Protein AF-A0A1W1WPB6-F1 (afdb_monomer_lite)

Radius of gyration: 17.41 Å; chains: 1; bounding box: 41×25×48 Å

Structure (mmCIF, N/CA/C/O backbone):
data_AF-A0A1W1WPB6-F1
#
_entry.id   AF-A0A1W1WPB6-F1
#
loop_
_atom_site.group_PDB
_atom_site.id
_atom_site.type_symbol
_atom_site.label_atom_id
_atom_site.label_alt_id
_atom_site.label_comp_id
_atom_site.label_asym_id
_atom_site.label_entity_id
_atom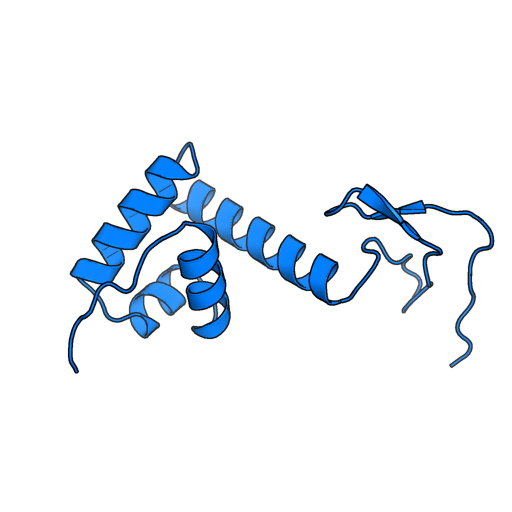_site.label_seq_id
_atom_site.pdbx_PDB_ins_code
_atom_site.Cartn_x
_atom_site.Cartn_y
_atom_site.Cartn_z
_atom_site.occupancy
_atom_site.B_iso_or_equiv
_atom_site.auth_seq_id
_atom_site.auth_comp_id
_atom_site.auth_asym_id
_atom_site.auth_atom_id
_atom_site.pdbx_PDB_model_num
ATOM 1 N N . MET A 1 1 ? -0.183 -0.405 -34.684 1.00 46.59 1 MET A N 1
ATOM 2 C CA . MET A 1 1 ? 1.018 -0.032 -33.901 1.00 46.59 1 MET A CA 1
ATOM 3 C C . MET A 1 1 ? 1.871 -1.281 -33.747 1.00 46.59 1 MET A C 1
ATOM 5 O O . MET A 1 1 ? 1.377 -2.251 -33.193 1.00 46.59 1 MET A O 1
ATOM 9 N N . ALA A 1 2 ? 3.074 -1.306 -34.324 1.00 52.81 2 ALA A N 1
ATOM 10 C CA . ALA A 1 2 ? 3.921 -2.498 -34.342 1.00 52.81 2 ALA A CA 1
ATOM 11 C C . ALA A 1 2 ? 4.583 -2.710 -32.974 1.00 52.81 2 ALA A C 1
ATOM 13 O O . ALA A 1 2 ? 5.342 -1.865 -32.498 1.00 52.81 2 ALA A O 1
ATOM 14 N N . THR A 1 3 ? 4.278 -3.832 -32.332 1.00 57.34 3 THR A N 1
ATOM 15 C CA . THR A 1 3 ? 4.877 -4.231 -31.066 1.00 57.34 3 THR A CA 1
ATOM 16 C C . THR A 1 3 ? 6.255 -4.851 -31.317 1.00 57.34 3 THR A C 1
ATOM 18 O O . THR A 1 3 ? 6.359 -6.032 -31.622 1.00 57.34 3 THR A O 1
ATOM 21 N N . VAL A 1 4 ? 7.326 -4.060 -31.175 1.00 61.47 4 VAL A N 1
ATOM 22 C CA . VAL A 1 4 ? 8.708 -4.573 -31.187 1.00 61.47 4 VAL A CA 1
ATOM 23 C C . VAL A 1 4 ? 8.967 -5.381 -29.910 1.00 61.47 4 VAL A C 1
ATOM 25 O O . VAL A 1 4 ? 8.893 -4.852 -28.796 1.00 61.47 4 VAL A O 1
ATOM 28 N N . THR A 1 5 ? 9.243 -6.672 -30.066 1.00 62.88 5 THR A N 1
ATOM 29 C CA . THR A 1 5 ? 9.653 -7.595 -28.998 1.00 62.88 5 THR A CA 1
ATOM 30 C C . THR A 1 5 ? 11.173 -7.712 -28.957 1.00 62.88 5 THR A C 1
ATOM 32 O O . THR A 1 5 ? 11.799 -7.933 -29.990 1.00 62.88 5 THR A O 1
ATOM 35 N N . SER A 1 6 ? 11.767 -7.560 -27.769 1.00 64.62 6 SER A N 1
ATOM 36 C CA . SER A 1 6 ? 13.178 -7.900 -27.545 1.00 64.62 6 SER A CA 1
ATOM 37 C C . SER A 1 6 ? 13.345 -9.421 -27.516 1.00 64.62 6 SER A C 1
ATOM 39 O O . SER A 1 6 ? 12.477 -10.113 -26.986 1.00 64.62 6 SER A O 1
ATOM 41 N N . THR A 1 7 ? 14.459 -9.937 -28.035 1.00 70.56 7 THR A N 1
ATOM 42 C CA . THR A 1 7 ? 14.895 -11.333 -27.837 1.00 70.56 7 THR A CA 1
ATOM 43 C C . THR A 1 7 ? 15.638 -11.537 -26.515 1.00 70.56 7 THR A C 1
ATOM 45 O O . THR A 1 7 ? 15.882 -12.674 -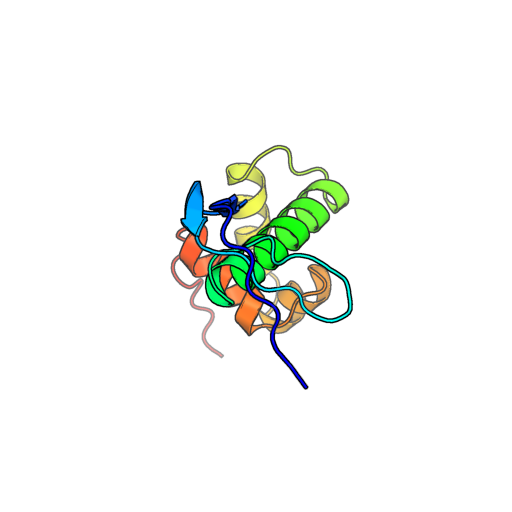26.124 1.00 70.56 7 THR A O 1
ATOM 48 N N . ASP A 1 8 ? 15.976 -10.451 -25.815 1.00 80.81 8 ASP A N 1
ATOM 49 C CA . ASP A 1 8 ? 16.693 -10.488 -24.542 1.00 80.81 8 ASP A CA 1
ATOM 50 C C . ASP A 1 8 ? 15.715 -10.657 -23.367 1.00 80.81 8 ASP A C 1
ATOM 52 O O . ASP A 1 8 ? 14.783 -9.861 -23.186 1.00 80.81 8 ASP A O 1
ATOM 56 N N . VAL A 1 9 ? 15.901 -11.725 -22.589 1.00 84.56 9 VAL A N 1
ATOM 57 C CA . VAL A 1 9 ? 15.050 -12.063 -21.443 1.00 84.56 9 VAL A CA 1
ATOM 58 C C . VAL A 1 9 ? 15.396 -11.150 -20.271 1.00 84.56 9 VAL A C 1
ATOM 60 O O . VAL A 1 9 ? 16.533 -11.108 -19.813 1.00 84.56 9 VAL A O 1
ATOM 63 N N . THR A 1 10 ? 14.396 -10.462 -19.721 1.00 90.12 10 THR A N 1
ATOM 64 C CA . THR A 1 10 ? 14.562 -9.629 -18.522 1.00 90.12 10 THR A CA 1
ATOM 65 C C . THR A 1 10 ? 13.786 -10.194 -17.335 1.00 90.12 10 THR A C 1
ATOM 67 O O . THR A 1 10 ? 12.935 -11.068 -17.489 1.00 90.12 10 THR A O 1
ATOM 70 N N . HIS A 1 11 ? 14.055 -9.697 -16.128 1.00 91.62 11 HIS A N 1
ATOM 71 C CA . HIS A 1 11 ? 13.392 -10.151 -14.905 1.00 91.62 11 HIS A CA 1
ATOM 72 C C . HIS A 1 11 ? 12.344 -9.142 -14.439 1.00 91.62 11 HIS A C 1
ATOM 74 O O . HIS A 1 11 ? 12.571 -7.931 -14.418 1.00 91.62 11 HIS A O 1
ATOM 80 N N . CYS A 1 12 ? 11.171 -9.632 -14.035 1.00 90.88 12 CYS A N 1
ATOM 81 C CA . CYS A 1 12 ? 10.129 -8.771 -13.492 1.00 90.88 12 CYS A CA 1
ATOM 82 C C . CYS A 1 12 ? 10.589 -8.122 -12.183 1.00 90.88 12 CYS A C 1
ATOM 84 O O . CYS A 1 12 ? 10.867 -8.819 -11.214 1.00 90.88 12 CYS A O 1
ATOM 86 N N . ALA A 1 13 ? 10.525 -6.792 -12.104 1.00 87.38 13 ALA A N 1
ATOM 87 C CA . ALA A 1 13 ? 10.902 -6.043 -10.901 1.00 87.38 13 ALA A CA 1
ATOM 88 C C . ALA A 1 13 ? 10.004 -6.297 -9.667 1.00 87.38 13 ALA A C 1
ATOM 90 O O . ALA A 1 13 ? 10.248 -5.718 -8.615 1.00 87.38 13 ALA A O 1
ATOM 91 N N . LEU A 1 14 ? 8.940 -7.103 -9.796 1.00 89.00 14 LEU A N 1
ATOM 92 C CA . LEU A 1 14 ? 8.062 -7.477 -8.685 1.00 89.00 14 LEU A CA 1
ATOM 93 C C . LEU A 1 14 ? 8.196 -8.953 -8.300 1.00 89.00 14 LEU A C 1
ATOM 95 O O . LEU A 1 14 ? 8.378 -9.268 -7.133 1.00 89.00 14 LEU A O 1
ATOM 99 N N . CYS A 1 15 ? 8.000 -9.866 -9.253 1.00 90.25 15 CYS A N 1
ATOM 100 C CA . CYS A 1 15 ? 7.953 -11.303 -8.970 1.00 90.25 15 CYS A CA 1
ATOM 101 C C . CYS A 1 15 ? 9.232 -12.039 -9.373 1.00 90.25 15 CYS A C 1
ATOM 103 O O . CYS A 1 15 ? 9.281 -13.258 -9.246 1.00 90.25 15 CYS A O 1
ATOM 105 N N . HIS A 1 16 ? 10.223 -11.317 -9.906 1.00 90.88 16 HIS A N 1
ATOM 106 C CA . HIS A 1 16 ? 11.514 -11.833 -10.361 1.00 90.88 16 HIS A CA 1
ATOM 107 C C . HIS A 1 16 ? 11.433 -12.944 -11.414 1.00 90.88 16 HIS A C 1
ATOM 109 O O . HIS A 1 16 ? 12.436 -13.572 -11.717 1.00 90.88 16 HIS A O 1
ATOM 115 N N . ARG A 1 17 ? 10.265 -13.180 -12.022 1.00 90.88 17 ARG A N 1
ATOM 116 C CA . ARG A 1 17 ? 10.139 -14.154 -13.110 1.00 90.88 17 ARG A CA 1
ATOM 117 C C . ARG A 1 17 ? 10.783 -13.614 -14.390 1.00 90.88 17 ARG A C 1
ATOM 119 O O . ARG A 1 17 ? 10.573 -12.429 -14.689 1.00 90.88 17 ARG A O 1
ATOM 126 N N . PRO A 1 18 ? 11.505 -14.459 -15.145 1.00 92.25 18 PRO A N 1
ATOM 127 C CA . PRO A 1 18 ? 11.984 -14.097 -16.469 1.00 92.25 18 PRO A CA 1
ATOM 128 C C . PRO A 1 18 ? 10.794 -13.859 -17.405 1.00 92.25 18 PRO A C 1
ATOM 130 O O . PRO A 1 18 ? 9.790 -14.574 -17.346 1.00 92.25 18 PRO A O 1
ATOM 133 N N . PHE A 1 19 ? 10.880 -12.835 -18.247 1.00 91.50 19 PHE A N 1
ATOM 134 C CA . PHE A 1 19 ? 9.896 -12.543 -19.284 1.00 91.50 19 PHE A CA 1
ATOM 135 C C . PHE A 1 19 ? 10.543 -11.795 -20.451 1.00 91.50 19 PHE A C 1
ATOM 137 O O . PHE A 1 19 ? 11.573 -11.140 -20.294 1.00 91.50 19 PHE A O 1
ATOM 144 N N . LEU A 1 20 ? 9.914 -11.872 -21.622 1.00 89.88 20 LEU A N 1
ATOM 145 C CA . LEU A 1 20 ? 10.306 -11.089 -22.790 1.00 89.88 20 LEU A CA 1
ATOM 146 C C . LEU A 1 20 ? 9.629 -9.714 -22.707 1.00 89.88 20 LEU A C 1
ATOM 148 O O . LEU A 1 20 ? 8.397 -9.642 -22.763 1.00 89.88 20 LEU A O 1
ATOM 152 N N . PRO A 1 21 ? 10.386 -8.619 -22.517 1.00 86.31 21 PRO A N 1
ATOM 153 C CA . PRO A 1 21 ? 9.792 -7.310 -22.344 1.00 86.31 21 PRO A CA 1
ATOM 154 C C . PRO A 1 21 ? 9.285 -6.759 -23.670 1.00 86.31 21 PRO A C 1
ATOM 156 O O . PRO A 1 21 ? 9.950 -6.827 -24.707 1.00 86.31 21 PRO A O 1
ATOM 159 N N . HIS A 1 22 ? 8.111 -6.139 -23.611 1.00 86.19 22 HIS A N 1
ATOM 160 C CA . HIS A 1 22 ? 7.559 -5.405 -24.731 1.00 86.19 22 HIS A CA 1
ATOM 161 C C . HIS A 1 22 ? 7.858 -3.897 -24.615 1.00 86.19 22 HIS A C 1
ATOM 163 O O . HIS A 1 22 ? 7.906 -3.345 -23.510 1.00 86.19 22 HIS A O 1
ATOM 169 N N . ARG A 1 23 ? 8.086 -3.208 -25.742 1.00 83.81 23 ARG A N 1
ATOM 170 C CA . ARG A 1 23 ? 8.328 -1.757 -25.763 1.00 83.81 23 ARG A CA 1
ATOM 171 C C . ARG A 1 23 ? 7.039 -0.992 -26.054 1.00 83.81 23 ARG A C 1
ATOM 173 O O . ARG A 1 23 ? 6.546 -1.011 -27.175 1.00 83.81 23 ARG A O 1
ATOM 180 N N . HIS A 1 24 ? 6.548 -0.241 -25.070 1.00 80.25 24 HIS A N 1
ATOM 181 C CA . HIS A 1 24 ? 5.319 0.548 -25.174 1.00 80.25 24 HIS A CA 1
ATOM 182 C C . HIS A 1 24 ? 5.619 2.045 -24.986 1.00 80.25 24 HIS A C 1
ATOM 184 O O . HIS A 1 24 ? 6.251 2.433 -24.003 1.00 80.25 24 HIS A O 1
ATOM 190 N N . HIS A 1 25 ? 5.208 2.892 -25.941 1.00 80.38 25 HIS A N 1
ATOM 191 C CA . HIS A 1 25 ? 5.516 4.338 -25.982 1.00 80.38 25 HIS A CA 1
ATOM 192 C C . HIS A 1 25 ? 6.987 4.673 -25.668 1.00 80.38 25 HIS A C 1
ATOM 194 O O . HIS A 1 25 ? 7.298 5.505 -24.817 1.00 80.38 25 HIS A O 1
ATOM 200 N N . GLY A 1 26 ? 7.918 3.971 -26.317 1.00 82.62 26 GLY A N 1
ATOM 201 C CA . GLY A 1 26 ? 9.353 4.218 -26.164 1.00 82.62 26 GLY A CA 1
ATOM 202 C C . GLY A 1 26 ? 9.984 3.659 -24.884 1.00 82.62 26 GLY A C 1
ATOM 203 O O . GLY A 1 26 ? 11.213 3.617 -24.825 1.00 82.62 26 GLY A O 1
ATOM 204 N N . ARG A 1 27 ? 9.199 3.156 -23.918 1.00 83.06 27 ARG A N 1
ATOM 205 C CA . ARG A 1 27 ? 9.689 2.569 -22.659 1.00 83.06 27 ARG A CA 1
ATOM 206 C C . ARG A 1 27 ? 9.605 1.044 -22.674 1.00 83.06 27 ARG A C 1
ATOM 208 O O . ARG A 1 27 ? 8.629 0.471 -23.152 1.00 83.06 27 ARG A O 1
ATOM 215 N N . TRP A 1 28 ? 10.620 0.391 -22.116 1.00 86.25 28 TRP A N 1
ATOM 216 C CA . TRP A 1 28 ? 10.615 -1.056 -21.907 1.00 86.25 28 TRP A CA 1
ATOM 217 C C . TRP A 1 28 ? 9.718 -1.441 -20.730 1.00 86.25 28 TRP A C 1
ATOM 219 O O . TRP A 1 28 ? 9.728 -0.797 -19.675 1.00 86.25 28 TRP A O 1
ATOM 229 N N . GLN A 1 29 ? 8.938 -2.503 -20.912 1.00 87.88 29 GLN A N 1
ATOM 230 C CA . GLN A 1 29 ? 8.108 -3.086 -19.867 1.00 87.88 29 GLN A CA 1
ATOM 231 C C . GLN A 1 29 ? 8.974 -3.573 -18.697 1.00 87.88 29 GLN A C 1
ATOM 233 O O . GLN A 1 29 ? 9.935 -4.309 -18.885 1.00 87.88 29 GLN A O 1
ATOM 238 N N . ARG A 1 30 ? 8.612 -3.175 -17.470 1.00 88.56 30 ARG A N 1
ATOM 239 C CA . ARG A 1 30 ? 9.341 -3.528 -16.229 1.00 88.56 30 ARG A CA 1
ATOM 240 C C . ARG A 1 30 ? 8.756 -4.729 -15.482 1.00 88.56 30 ARG A C 1
ATOM 242 O O . ARG A 1 30 ? 9.377 -5.266 -14.566 1.00 88.56 30 ARG A O 1
ATOM 249 N N . TYR A 1 31 ? 7.533 -5.116 -15.825 1.00 91.62 31 TYR A N 1
ATOM 250 C CA . TYR A 1 31 ? 6.771 -6.130 -15.108 1.00 91.62 31 TYR A CA 1
ATOM 251 C C . TYR A 1 31 ? 6.252 -7.174 -16.079 1.00 91.62 31 TYR A C 1
ATOM 253 O O . TYR A 1 31 ? 5.708 -6.799 -17.109 1.00 91.62 31 TYR A O 1
ATOM 261 N N . CYS A 1 32 ? 6.342 -8.458 -15.736 1.00 89.50 32 CYS A N 1
ATOM 262 C CA . CYS A 1 32 ? 5.938 -9.539 -16.638 1.00 89.50 32 CYS A CA 1
ATOM 263 C C . CYS A 1 32 ? 4.442 -9.543 -16.984 1.00 89.50 32 CYS A C 1
ATOM 265 O O . CYS A 1 32 ? 4.046 -10.144 -17.975 1.00 89.50 32 CYS A O 1
ATOM 267 N N . SER A 1 33 ? 3.601 -8.874 -16.189 1.00 89.12 33 SER A N 1
ATOM 268 C CA . SER A 1 33 ? 2.161 -8.790 -16.421 1.00 89.12 33 SER A CA 1
ATOM 269 C C . SER A 1 33 ? 1.558 -7.479 -15.898 1.00 89.12 33 SER A C 1
ATOM 271 O O . SER A 1 33 ? 2.130 -6.860 -14.987 1.00 89.12 33 SER A O 1
ATOM 273 N N . PRO A 1 34 ? 0.371 -7.077 -16.399 1.00 85.62 34 PRO A N 1
ATOM 274 C CA . PRO A 1 34 ? -0.394 -5.957 -15.847 1.00 85.62 34 PRO A CA 1
ATOM 275 C C . PRO A 1 34 ? -0.656 -6.107 -14.344 1.00 85.62 34 PRO A C 1
ATOM 277 O O . PRO A 1 34 ? -0.567 -5.138 -13.595 1.00 85.62 34 PRO A O 1
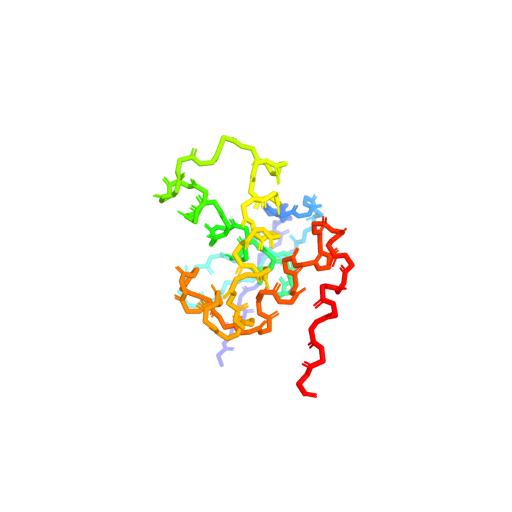ATOM 280 N N . THR A 1 35 ? -0.882 -7.335 -13.873 1.00 86.38 35 THR A N 1
ATOM 281 C CA . THR A 1 35 ? -1.068 -7.638 -12.448 1.00 86.38 35 THR A CA 1
ATOM 282 C C . THR A 1 35 ? 0.172 -7.287 -11.626 1.00 86.38 35 THR A C 1
ATOM 284 O O . THR A 1 35 ? 0.051 -6.729 -10.536 1.00 86.38 35 THR A O 1
ATOM 287 N N . CYS A 1 36 ? 1.375 -7.578 -12.134 1.00 87.38 36 CYS A N 1
ATOM 288 C CA . CYS A 1 36 ? 2.614 -7.202 -11.454 1.00 87.38 36 CYS A CA 1
ATOM 289 C C . CYS A 1 36 ? 2.830 -5.682 -11.465 1.00 87.38 36 CYS A C 1
ATOM 291 O O . CYS A 1 36 ? 3.241 -5.118 -10.453 1.00 87.38 36 CYS A O 1
ATOM 293 N N . ALA A 1 37 ? 2.485 -4.998 -12.558 1.00 86.25 37 ALA A N 1
ATOM 294 C CA . ALA A 1 37 ? 2.533 -3.538 -12.602 1.00 86.25 37 ALA A CA 1
ATOM 295 C C . ALA A 1 37 ? 1.576 -2.904 -11.574 1.00 86.25 37 ALA A C 1
ATOM 297 O O . ALA A 1 37 ? 1.986 -2.047 -10.791 1.00 86.25 37 ALA A O 1
ATOM 298 N N . GLN A 1 38 ? 0.332 -3.384 -11.506 1.00 84.12 38 GLN A N 1
ATOM 299 C CA . GLN A 1 38 ? -0.674 -2.900 -10.558 1.00 84.12 38 GLN A CA 1
ATOM 300 C C . GLN A 1 38 ? -0.257 -3.154 -9.102 1.00 84.12 38 GLN A C 1
ATOM 302 O O . GLN A 1 38 ? -0.359 -2.266 -8.254 1.00 84.12 38 GLN A O 1
ATOM 307 N N . ARG A 1 39 ? 0.275 -4.346 -8.803 1.00 83.25 39 ARG A N 1
ATOM 308 C CA . ARG A 1 39 ? 0.794 -4.678 -7.467 1.00 83.25 39 ARG A CA 1
ATOM 309 C C . ARG A 1 39 ? 1.980 -3.795 -7.071 1.00 83.25 39 ARG A C 1
ATOM 311 O O . ARG A 1 39 ? 2.036 -3.363 -5.923 1.00 83.25 39 ARG A O 1
ATOM 318 N N . ALA A 1 40 ? 2.893 -3.500 -7.996 1.00 85.19 40 ALA A N 1
ATOM 319 C CA . ALA A 1 40 ? 4.024 -2.615 -7.726 1.00 85.19 40 ALA A CA 1
ATOM 320 C C . ALA A 1 40 ? 3.580 -1.167 -7.460 1.00 85.19 40 ALA A C 1
ATOM 322 O O . ALA A 1 40 ? 4.065 -0.536 -6.523 1.00 85.19 40 ALA A O 1
ATOM 323 N N . GLN A 1 41 ? 2.606 -0.659 -8.221 1.00 85.00 41 GLN A N 1
ATOM 324 C CA . GLN A 1 41 ? 1.995 0.649 -7.954 1.00 85.00 41 GLN A CA 1
ATOM 325 C C . GLN A 1 41 ? 1.308 0.689 -6.585 1.00 85.00 41 GLN A C 1
ATOM 327 O O . GLN A 1 41 ? 1.433 1.669 -5.854 1.00 85.00 41 GLN A O 1
ATOM 332 N N . SER A 1 42 ? 0.612 -0.388 -6.219 1.00 84.44 42 SER A N 1
ATOM 333 C CA . SER A 1 42 ? -0.034 -0.534 -4.915 1.00 84.44 42 SER A CA 1
ATOM 334 C C . SER A 1 42 ? 0.978 -0.437 -3.761 1.00 84.44 42 SER A C 1
ATOM 336 O O . SER A 1 42 ? 0.745 0.302 -2.806 1.00 84.44 42 SER A O 1
ATOM 338 N N . TRP A 1 43 ? 2.144 -1.085 -3.880 1.00 83.25 43 TRP A N 1
ATOM 339 C CA . TRP A 1 43 ? 3.240 -0.959 -2.907 1.00 83.25 43 TRP A CA 1
ATOM 340 C C . TRP A 1 43 ? 3.841 0.439 -2.836 1.00 83.25 43 TRP A C 1
ATOM 342 O O . TRP A 1 43 ? 4.066 0.940 -1.737 1.00 83.25 43 TRP A O 1
ATOM 352 N N . ALA A 1 44 ? 4.060 1.092 -3.978 1.00 87.12 44 ALA A N 1
ATOM 353 C CA . ALA A 1 44 ? 4.565 2.462 -3.989 1.00 87.12 44 ALA A CA 1
ATOM 354 C C . ALA A 1 44 ? 3.632 3.405 -3.211 1.00 87.12 44 ALA A C 1
ATOM 356 O O . ALA A 1 44 ? 4.094 4.228 -2.425 1.00 87.12 44 ALA A O 1
ATOM 357 N N . LYS A 1 45 ? 2.314 3.228 -3.365 1.00 87.00 45 LYS A N 1
ATOM 358 C CA . LYS A 1 45 ? 1.317 3.989 -2.607 1.00 87.00 45 LYS A CA 1
ATOM 359 C C . LYS A 1 45 ? 1.310 3.647 -1.115 1.00 87.00 45 LYS A C 1
ATOM 361 O O . LYS A 1 45 ? 1.258 4.566 -0.308 1.00 87.00 45 LYS A O 1
ATOM 366 N N . MET A 1 46 ? 1.419 2.371 -0.734 1.00 87.94 46 MET A N 1
ATOM 367 C CA . MET A 1 46 ? 1.556 1.997 0.683 1.00 87.94 46 MET A CA 1
ATOM 368 C C . MET A 1 46 ? 2.790 2.647 1.316 1.00 87.94 46 MET A C 1
ATOM 370 O O . MET A 1 46 ? 2.684 3.234 2.386 1.00 87.94 46 MET A O 1
ATOM 374 N N . ASN A 1 47 ? 3.940 2.607 0.638 1.00 88.38 47 ASN A N 1
ATOM 375 C CA . ASN A 1 47 ? 5.168 3.232 1.129 1.00 88.38 47 ASN A CA 1
ATOM 376 C C . ASN A 1 47 ? 5.045 4.758 1.228 1.00 88.38 47 ASN A C 1
ATOM 378 O O . ASN A 1 47 ? 5.565 5.340 2.173 1.00 88.38 47 ASN A O 1
ATOM 382 N N . ALA A 1 48 ? 4.319 5.403 0.309 1.00 89.19 48 ALA A N 1
ATOM 383 C CA . ALA A 1 48 ? 4.029 6.832 0.403 1.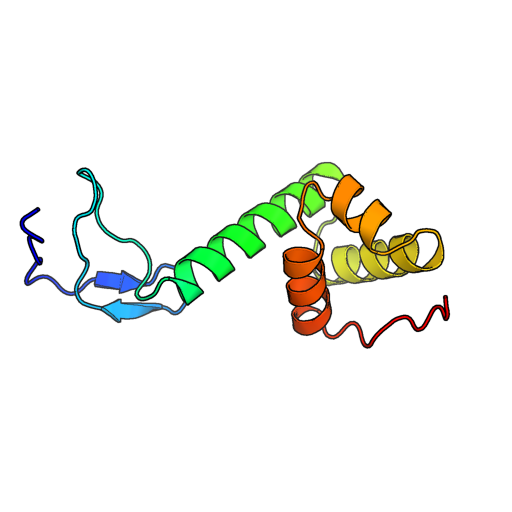00 89.19 48 ALA A CA 1
ATOM 384 C C . ALA A 1 48 ? 3.179 7.165 1.642 1.00 89.19 48 ALA A C 1
ATOM 386 O O . ALA A 1 48 ? 3.487 8.119 2.349 1.00 89.19 48 ALA A O 1
ATOM 387 N N . VAL A 1 49 ? 2.158 6.355 1.950 1.00 90.12 49 VAL A N 1
ATOM 388 C CA . VAL A 1 49 ? 1.351 6.524 3.172 1.00 90.12 49 VAL A CA 1
ATOM 389 C C . VAL A 1 49 ? 2.200 6.269 4.419 1.00 90.12 49 VAL A C 1
ATOM 391 O O . VAL A 1 49 ? 2.160 7.062 5.355 1.00 90.12 49 VAL A O 1
ATOM 394 N N . LYS A 1 50 ? 3.024 5.215 4.424 1.00 91.88 50 LYS A N 1
ATOM 395 C CA . LYS A 1 50 ? 3.959 4.948 5.525 1.00 91.88 50 LYS A CA 1
ATOM 396 C C . LYS A 1 50 ? 4.892 6.129 5.777 1.00 91.88 50 LYS A C 1
ATOM 398 O O . LYS A 1 50 ? 5.010 6.561 6.915 1.00 91.88 50 LYS A O 1
ATOM 403 N N . ALA A 1 51 ? 5.487 6.691 4.726 1.00 90.94 51 ALA A N 1
ATOM 404 C CA . ALA A 1 51 ? 6.344 7.866 4.836 1.00 90.94 51 ALA A CA 1
ATOM 405 C C . ALA A 1 51 ? 5.578 9.099 5.347 1.00 90.94 51 ALA A C 1
ATOM 407 O O . ALA A 1 51 ? 6.069 9.797 6.228 1.00 90.94 51 ALA A O 1
ATOM 408 N N . ALA A 1 52 ? 4.359 9.339 4.852 1.00 91.19 52 ALA A N 1
ATOM 409 C CA . ALA A 1 52 ? 3.538 10.483 5.256 1.00 91.19 52 ALA A CA 1
ATOM 410 C C . ALA A 1 52 ? 3.135 10.450 6.740 1.00 91.19 52 ALA A C 1
ATOM 412 O O . ALA A 1 52 ? 3.047 11.497 7.376 1.00 91.19 52 ALA A O 1
ATOM 413 N N . TYR A 1 53 ? 2.907 9.256 7.294 1.00 89.88 53 TYR A N 1
ATOM 414 C CA . TYR A 1 53 ? 2.506 9.061 8.692 1.00 89.88 53 TYR A CA 1
ATOM 415 C C . TYR A 1 53 ? 3.641 8.550 9.592 1.00 89.88 53 TYR A C 1
ATOM 417 O O . TYR A 1 53 ? 3.385 8.154 10.727 1.00 89.88 53 TYR A O 1
ATOM 425 N N . ASN A 1 54 ? 4.882 8.564 9.096 1.00 92.62 54 ASN A N 1
ATOM 426 C CA . ASN A 1 54 ? 6.080 8.113 9.802 1.00 92.62 54 ASN A CA 1
ATOM 427 C C . ASN A 1 54 ? 5.956 6.688 10.389 1.00 92.62 54 ASN A C 1
ATOM 429 O O . ASN A 1 54 ? 6.283 6.434 11.548 1.00 92.62 54 ASN A O 1
ATOM 433 N N . LEU A 1 55 ? 5.433 5.762 9.583 1.00 92.00 55 LEU A N 1
ATOM 434 C CA . LEU A 1 55 ? 5.194 4.367 9.949 1.00 92.00 55 LEU A CA 1
ATOM 435 C C . LEU A 1 55 ? 6.406 3.521 9.515 1.00 92.00 55 LEU A C 1
ATOM 437 O O . LEU A 1 55 ? 6.627 3.373 8.310 1.00 92.00 55 LEU A O 1
ATOM 441 N N . PRO A 1 56 ? 7.190 2.971 10.461 1.00 87.88 56 PRO A N 1
ATOM 442 C CA . PRO A 1 56 ? 8.484 2.350 10.161 1.00 87.88 56 PRO A CA 1
ATOM 443 C C . PRO A 1 56 ? 8.371 1.018 9.412 1.00 87.88 56 PRO A C 1
ATOM 445 O O . PRO A 1 56 ? 9.236 0.684 8.605 1.00 87.88 56 PRO A O 1
ATOM 448 N N . ASP A 1 57 ? 7.303 0.259 9.649 1.00 88.25 57 ASP A N 1
ATOM 449 C CA . ASP A 1 57 ? 7.153 -1.099 9.134 1.00 88.25 57 ASP A CA 1
ATOM 450 C C . ASP A 1 57 ? 5.697 -1.447 8.784 1.00 88.25 57 ASP A C 1
ATOM 452 O O . ASP A 1 57 ? 4.745 -0.706 9.053 1.00 88.25 57 ASP A O 1
ATOM 456 N N . ASP A 1 58 ? 5.518 -2.593 8.120 1.00 86.56 58 ASP A N 1
ATOM 457 C CA . ASP A 1 58 ? 4.204 -3.118 7.739 1.00 86.56 58 ASP A CA 1
ATOM 458 C C . ASP A 1 58 ? 3.296 -3.410 8.941 1.00 86.56 58 ASP A C 1
ATOM 460 O O . ASP A 1 58 ? 2.074 -3.321 8.806 1.00 86.56 58 ASP A O 1
ATOM 464 N N . THR A 1 59 ? 3.853 -3.705 10.120 1.00 88.12 59 THR A N 1
ATOM 465 C CA . THR A 1 59 ? 3.066 -3.967 11.335 1.00 88.12 59 THR A CA 1
ATOM 466 C C . THR A 1 59 ? 2.500 -2.669 11.896 1.00 88.12 59 THR A C 1
ATOM 468 O O . THR A 1 59 ? 1.299 -2.601 12.179 1.00 88.12 59 THR A O 1
ATOM 471 N N . ALA A 1 60 ? 3.322 -1.621 11.985 1.00 90.25 60 ALA A N 1
ATOM 472 C CA . ALA A 1 60 ? 2.883 -0.277 12.349 1.00 90.25 60 ALA A CA 1
ATOM 473 C C . ALA A 1 60 ? 1.829 0.246 11.360 1.00 90.25 60 ALA A C 1
ATOM 475 O O . ALA A 1 60 ? 0.789 0.764 11.771 1.00 90.25 60 ALA A O 1
ATOM 476 N N . PHE A 1 61 ? 2.046 0.027 10.058 1.00 91.31 61 PHE A N 1
ATOM 477 C CA . PHE A 1 61 ? 1.070 0.376 9.028 1.00 91.31 61 PHE A CA 1
ATOM 478 C C . PHE A 1 61 ? -0.253 -0.368 9.199 1.00 91.31 61 PHE A C 1
ATOM 480 O O . PHE A 1 61 ? -1.316 0.252 9.167 1.00 91.31 61 PHE A O 1
ATOM 487 N N . ARG A 1 62 ? -0.201 -1.680 9.444 1.00 90.31 62 ARG A N 1
ATOM 488 C CA . ARG A 1 62 ? -1.381 -2.512 9.707 1.00 90.31 62 ARG A CA 1
ATOM 489 C C . ARG A 1 62 ? -2.173 -2.014 10.917 1.00 90.31 62 ARG A C 1
ATOM 491 O O . ARG A 1 62 ? -3.388 -1.865 10.809 1.00 90.31 62 ARG A O 1
ATOM 498 N N . GLN A 1 63 ? -1.507 -1.739 12.038 1.00 90.00 63 GLN A N 1
ATOM 499 C CA . GLN A 1 63 ? -2.148 -1.225 13.256 1.00 90.00 63 GLN A CA 1
ATOM 500 C C . GLN A 1 63 ? -2.784 0.145 13.028 1.00 90.00 63 GLN A C 1
ATOM 502 O O . GLN A 1 63 ? -3.948 0.352 13.367 1.00 90.00 63 GLN A O 1
ATOM 507 N N . TRP A 1 64 ? -2.059 1.056 12.377 1.00 91.81 64 TRP A N 1
ATOM 508 C CA . TRP A 1 64 ? -2.593 2.362 12.003 1.00 91.81 64 TRP A CA 1
ATOM 509 C C . TRP A 1 64 ? -3.858 2.227 11.148 1.00 91.81 64 TRP A C 1
ATOM 511 O O . TRP A 1 64 ? -4.866 2.874 11.432 1.00 91.81 64 TRP A O 1
ATOM 521 N N . LEU A 1 65 ? -3.840 1.339 10.150 1.00 90.44 65 LEU A N 1
ATOM 522 C CA . LEU A 1 65 ? -4.969 1.124 9.247 1.00 90.44 65 LEU A CA 1
ATOM 523 C C . LEU A 1 65 ? -6.197 0.575 9.992 1.00 90.44 65 LEU A C 1
ATOM 525 O O . LEU A 1 65 ? -7.310 1.045 9.760 1.00 90.44 65 LEU A O 1
ATOM 529 N N . ILE A 1 66 ? -5.997 -0.368 10.921 1.00 88.69 66 ILE A N 1
ATOM 530 C CA . ILE A 1 66 ? -7.057 -0.897 11.797 1.00 88.69 66 ILE A CA 1
ATOM 531 C C . ILE A 1 66 ? -7.652 0.225 12.655 1.00 88.69 66 ILE A C 1
ATOM 533 O O . ILE A 1 66 ? -8.872 0.382 12.689 1.00 88.69 66 ILE A O 1
ATOM 537 N N . THR A 1 67 ? -6.815 1.045 13.293 1.00 90.50 67 THR A N 1
ATOM 538 C CA . THR A 1 67 ? -7.269 2.193 14.090 1.00 90.50 67 THR A CA 1
ATOM 539 C C . THR A 1 67 ? -8.091 3.165 13.247 1.00 90.50 67 THR A C 1
ATOM 541 O O . THR A 1 67 ? -9.197 3.530 13.640 1.00 90.50 67 THR A O 1
ATOM 544 N N . GLN A 1 68 ? -7.627 3.539 12.050 1.00 90.44 68 GLN A N 1
ATOM 545 C CA . GLN A 1 68 ? -8.392 4.435 11.174 1.00 90.44 68 GLN A CA 1
ATOM 546 C C . GLN A 1 68 ? -9.745 3.835 10.766 1.00 90.44 68 GLN A C 1
ATOM 548 O O . GLN A 1 68 ? -10.753 4.542 10.786 1.00 90.44 68 GLN A O 1
ATOM 553 N N . LEU A 1 69 ? -9.794 2.538 10.450 1.00 88.25 69 LEU A N 1
ATOM 554 C CA . LEU A 1 69 ? -11.030 1.836 10.074 1.00 88.25 69 LEU A CA 1
ATOM 555 C C . LEU A 1 69 ? -11.999 1.636 11.246 1.00 88.25 69 LEU A C 1
ATOM 557 O O . LEU A 1 69 ? -13.202 1.519 11.031 1.00 88.25 69 LEU A O 1
ATOM 561 N N . ASN A 1 70 ? -11.505 1.647 12.484 1.00 87.38 70 ASN A N 1
ATOM 562 C CA . ASN A 1 70 ? -12.354 1.659 13.673 1.00 87.38 70 ASN A CA 1
ATOM 563 C C . ASN A 1 70 ? -13.028 3.017 13.905 1.00 87.38 70 ASN A C 1
ATOM 565 O O . ASN A 1 70 ? -14.070 3.072 14.550 1.00 87.38 70 ASN A O 1
ATOM 569 N N . HIS A 1 71 ? -12.469 4.116 13.401 1.00 86.94 71 HIS A N 1
ATOM 570 C CA . HIS A 1 71 ? -13.023 5.457 13.623 1.00 86.94 71 HIS A CA 1
ATOM 571 C C . HIS A 1 71 ? -13.720 6.046 12.395 1.00 86.94 71 HIS A C 1
ATOM 573 O O . HIS A 1 71 ? -14.491 6.994 12.529 1.00 86.94 71 HIS A O 1
ATOM 579 N N . ARG A 1 72 ? -13.455 5.518 11.198 1.00 87.94 72 ARG A N 1
ATOM 580 C CA . ARG A 1 72 ? -13.906 6.091 9.925 1.00 87.94 72 ARG A CA 1
ATOM 581 C C . ARG A 1 72 ? -14.390 5.004 8.973 1.00 87.94 72 ARG A C 1
ATOM 583 O O . ARG A 1 72 ? -13.970 3.855 9.053 1.00 87.94 72 ARG A O 1
ATOM 590 N N . SER A 1 73 ? -15.237 5.385 8.020 1.00 88.31 73 SER A N 1
ATOM 591 C CA . SER A 1 73 ? -15.649 4.484 6.945 1.00 88.31 73 SER A CA 1
ATOM 592 C C . SER A 1 73 ? -14.482 4.159 6.008 1.00 88.31 73 SER A C 1
ATOM 594 O O . SER A 1 73 ? -13.539 4.939 5.849 1.00 88.31 73 SER A O 1
ATOM 596 N N . LEU A 1 74 ? -14.577 3.024 5.314 1.00 85.75 74 LEU A N 1
ATOM 597 C CA . LEU A 1 74 ? -13.568 2.595 4.343 1.00 85.75 74 LEU A CA 1
ATOM 598 C C . LEU A 1 74 ? -13.337 3.646 3.243 1.00 85.75 74 LEU A C 1
ATOM 600 O O . LEU A 1 74 ? -12.206 3.849 2.813 1.00 85.75 74 LEU A O 1
ATOM 604 N N . THR A 1 75 ? -14.388 4.353 2.820 1.00 88.00 75 THR A N 1
ATOM 605 C CA . THR A 1 75 ? -14.293 5.448 1.841 1.00 88.00 75 THR A CA 1
ATO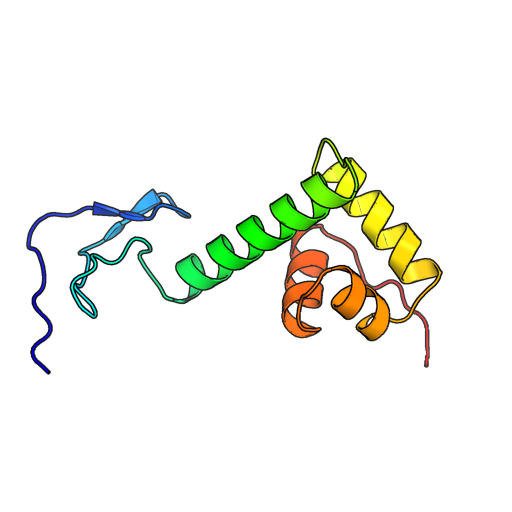M 606 C C . THR A 1 75 ? -13.476 6.622 2.379 1.00 88.00 75 THR A C 1
ATOM 608 O O . THR A 1 75 ? -12.619 7.143 1.667 1.00 88.00 75 THR A O 1
ATOM 611 N N . ALA A 1 76 ? -13.683 7.006 3.641 1.00 88.12 76 ALA A N 1
ATOM 612 C CA . ALA A 1 76 ? -12.918 8.079 4.269 1.00 88.12 76 ALA A CA 1
ATOM 613 C C . ALA A 1 76 ? -11.439 7.696 4.444 1.00 88.12 76 ALA A C 1
ATOM 615 O O . ALA A 1 76 ? -10.559 8.505 4.155 1.00 88.12 76 ALA A O 1
ATOM 616 N N . VAL A 1 77 ? -11.148 6.452 4.844 1.00 89.56 77 VAL A N 1
ATOM 617 C CA . VAL A 1 77 ? -9.763 5.952 4.949 1.00 89.56 77 VAL A CA 1
ATOM 618 C C . VAL A 1 77 ? -9.090 5.862 3.576 1.00 89.56 77 VAL A C 1
ATOM 620 O O . VAL A 1 77 ? -7.920 6.218 3.442 1.00 89.56 77 VAL A O 1
ATOM 623 N N . ALA A 1 78 ? -9.824 5.458 2.536 1.00 89.38 78 ALA A N 1
ATOM 624 C CA . ALA A 1 78 ? -9.314 5.445 1.166 1.00 89.38 78 ALA A CA 1
ATOM 625 C C . ALA A 1 78 ? -8.939 6.862 0.695 1.00 89.38 78 ALA A C 1
ATOM 627 O O . ALA A 1 78 ? -7.855 7.055 0.142 1.00 89.38 78 ALA A O 1
ATOM 628 N N . GLY A 1 79 ? -9.784 7.853 1.006 1.00 89.00 79 GLY A N 1
ATOM 629 C CA . GLY A 1 79 ? -9.500 9.270 0.771 1.00 89.00 79 GLY A CA 1
ATOM 630 C C . GLY A 1 79 ? -8.245 9.759 1.500 1.00 89.00 79 GLY A C 1
ATOM 631 O O . GLY A 1 79 ? -7.384 10.362 0.865 1.00 89.00 79 GLY A O 1
ATOM 632 N N . LEU A 1 80 ? -8.086 9.427 2.788 1.00 88.50 80 LEU A N 1
ATOM 633 C CA . LEU A 1 80 ? -6.881 9.760 3.569 1.00 88.50 80 LEU A CA 1
ATOM 634 C C . LEU A 1 80 ? -5.602 9.182 2.954 1.00 88.50 80 LEU A C 1
ATOM 636 O O . LEU A 1 80 ? -4.562 9.829 2.948 1.00 88.50 80 LEU A O 1
ATOM 640 N N . CYS A 1 81 ? -5.683 7.967 2.414 1.00 87.81 81 CYS A N 1
ATOM 641 C CA . CYS A 1 81 ? -4.547 7.295 1.788 1.00 87.81 81 CYS A CA 1
ATOM 642 C C . CYS A 1 81 ? -4.301 7.738 0.331 1.00 87.81 81 CYS A C 1
ATOM 644 O O . CYS A 1 81 ? -3.359 7.251 -0.295 1.00 87.81 81 CYS A O 1
ATOM 646 N N . GLY A 1 82 ? -5.153 8.592 -0.253 1.00 87.38 82 GLY A N 1
ATOM 647 C CA . GLY A 1 82 ? -5.065 8.977 -1.668 1.00 87.38 82 GLY A CA 1
ATOM 648 C C . GLY A 1 82 ? -5.291 7.805 -2.637 1.00 87.38 82 GLY A C 1
ATOM 649 O O . GLY A 1 82 ? -4.708 7.748 -3.730 1.00 87.38 82 GLY A O 1
ATOM 650 N N . VAL A 1 83 ? -6.099 6.819 -2.234 1.00 87.94 83 VAL A N 1
ATOM 651 C CA . VAL A 1 83 ? -6.372 5.608 -3.020 1.00 87.94 83 VAL A CA 1
ATOM 652 C C . VAL A 1 83 ? -7.863 5.385 -3.233 1.00 87.94 83 VAL A C 1
ATOM 654 O O . VAL A 1 83 ? -8.710 5.881 -2.503 1.00 87.94 83 VAL A O 1
ATOM 657 N N . GLN A 1 84 ? -8.200 4.599 -4.253 1.00 86.81 84 GLN A N 1
ATOM 658 C CA . GLN A 1 84 ? -9.573 4.150 -4.466 1.00 86.81 84 GLN A CA 1
ATOM 659 C C . GLN A 1 84 ? -9.926 3.013 -3.497 1.00 86.81 84 GLN A C 1
ATOM 661 O O . GLN A 1 84 ? -9.053 2.238 -3.097 1.00 86.81 84 GLN A O 1
ATOM 666 N N . ARG A 1 85 ? -11.221 2.845 -3.188 1.00 85.94 85 ARG A N 1
ATOM 667 C CA . ARG A 1 85 ? -11.731 1.786 -2.289 1.00 85.94 85 ARG A CA 1
ATOM 668 C C . ARG A 1 85 ? -11.203 0.396 -2.649 1.00 85.94 85 ARG A C 1
ATOM 670 O O . ARG A 1 85 ? -10.807 -0.356 -1.768 1.00 85.94 85 ARG A O 1
ATOM 677 N N . GLN A 1 86 ? -11.154 0.065 -3.939 1.00 84.31 86 GLN A N 1
ATOM 678 C CA . GLN A 1 86 ? -10.693 -1.244 -4.406 1.00 84.31 86 GLN A CA 1
ATOM 679 C C . GLN A 1 86 ? -9.205 -1.486 -4.124 1.00 84.31 86 GLN A C 1
ATOM 681 O O . GLN A 1 86 ? -8.828 -2.595 -3.755 1.00 84.31 86 GLN A O 1
ATOM 686 N N . ALA A 1 87 ? -8.367 -0.451 -4.227 1.00 84.62 87 ALA A N 1
ATOM 687 C CA . ALA A 1 87 ? -6.962 -0.549 -3.841 1.00 84.62 87 ALA A CA 1
ATOM 688 C C . ALA A 1 87 ? -6.823 -0.768 -2.328 1.00 84.62 87 ALA A C 1
ATOM 690 O O . ALA A 1 87 ? -6.041 -1.616 -1.909 1.00 84.62 87 ALA A O 1
ATOM 691 N N . LEU A 1 88 ? -7.639 -0.084 -1.517 1.00 87.19 88 LEU A N 1
ATOM 692 C CA . LEU A 1 88 ? -7.652 -0.291 -0.069 1.00 87.19 88 LEU A CA 1
ATOM 693 C C . LEU A 1 88 ? -8.101 -1.717 0.302 1.00 87.19 88 LEU A C 1
ATOM 695 O O . LEU A 1 88 ? -7.470 -2.340 1.147 1.00 87.19 88 LEU A O 1
ATOM 699 N N . TYR A 1 89 ? -9.105 -2.292 -0.374 1.00 86.25 89 TYR A N 1
ATOM 700 C CA . TYR A 1 89 ? -9.475 -3.705 -0.184 1.00 86.25 89 TYR A CA 1
ATOM 701 C C . TYR A 1 89 ? -8.321 -4.667 -0.484 1.00 86.25 89 TYR A C 1
ATOM 703 O O . TYR A 1 89 ? -8.106 -5.613 0.270 1.00 86.25 89 TYR A O 1
ATOM 711 N N . GLN A 1 90 ? -7.547 -4.411 -1.543 1.00 85.12 90 GLN A N 1
ATOM 712 C CA . GLN A 1 90 ? -6.355 -5.211 -1.842 1.00 85.12 90 GLN A CA 1
ATOM 713 C C . GLN A 1 90 ? -5.289 -5.094 -0.744 1.00 85.12 90 GLN A C 1
ATOM 715 O O . GLN A 1 90 ? -4.563 -6.053 -0.497 1.00 85.12 90 GLN A O 1
ATOM 720 N N . TRP A 1 91 ? -5.176 -3.937 -0.084 1.00 88.19 91 TRP A N 1
ATOM 721 C CA . TRP A 1 91 ? -4.256 -3.761 1.045 1.00 88.19 91 TRP A CA 1
ATOM 722 C C . TRP A 1 91 ? -4.721 -4.554 2.264 1.00 88.19 91 TRP A C 1
ATOM 724 O O . TRP A 1 91 ? -3.905 -5.220 2.893 1.00 88.19 91 TRP A O 1
ATOM 734 N N . LEU A 1 92 ? -6.023 -4.530 2.561 1.00 86.69 92 LEU A N 1
ATOM 735 C CA . LEU A 1 92 ? -6.617 -5.281 3.672 1.00 86.69 92 LEU A CA 1
ATOM 736 C C . LEU A 1 92 ? -6.402 -6.787 3.533 1.00 86.69 92 LEU A C 1
ATOM 738 O O . LEU A 1 92 ? -5.936 -7.425 4.476 1.00 86.69 92 LEU A O 1
ATOM 742 N N . ASP A 1 93 ? -6.698 -7.327 2.350 1.00 85.56 93 ASP A N 1
ATOM 743 C CA . ASP A 1 93 ? -6.477 -8.737 2.023 1.00 85.56 93 ASP A CA 1
ATOM 744 C C . ASP A 1 93 ? -5.005 -9.119 2.236 1.00 85.56 93 ASP A C 1
ATOM 746 O O . ASP A 1 93 ? -4.677 -10.067 2.953 1.00 85.56 93 ASP A O 1
ATOM 750 N N . ARG A 1 94 ? -4.098 -8.287 1.716 1.00 83.00 94 ARG A N 1
ATOM 751 C CA . ARG A 1 94 ? -2.657 -8.534 1.773 1.00 83.00 94 ARG A CA 1
ATOM 752 C C . ARG A 1 94 ? -2.057 -8.419 3.173 1.00 83.00 94 ARG A C 1
ATOM 754 O O . ARG A 1 94 ? -1.157 -9.185 3.500 1.00 83.00 94 ARG A O 1
ATOM 761 N N . LEU A 1 95 ? -2.540 -7.486 3.993 1.00 85.12 95 LEU A N 1
ATOM 762 C CA . LEU A 1 95 ? -2.118 -7.309 5.391 1.00 85.12 95 LEU A CA 1
ATOM 763 C C . LEU A 1 95 ? -2.831 -8.276 6.350 1.00 85.12 95 LEU A C 1
ATOM 765 O O . LEU A 1 95 ? -2.693 -8.153 7.571 1.00 85.12 95 LEU A O 1
ATOM 769 N N . ASN A 1 96 ? -3.616 -9.217 5.812 1.00 83.50 96 ASN A N 1
ATOM 770 C CA . ASN A 1 96 ? -4.432 -10.149 6.581 1.00 83.50 96 ASN A CA 1
ATOM 771 C C . ASN A 1 96 ? -5.293 -9.422 7.635 1.00 83.50 96 ASN A C 1
ATOM 773 O O . ASN A 1 96 ? -5.394 -9.820 8.800 1.00 83.50 96 ASN A O 1
ATOM 777 N N . ILE A 1 97 ? -5.871 -8.285 7.243 1.00 82.38 97 I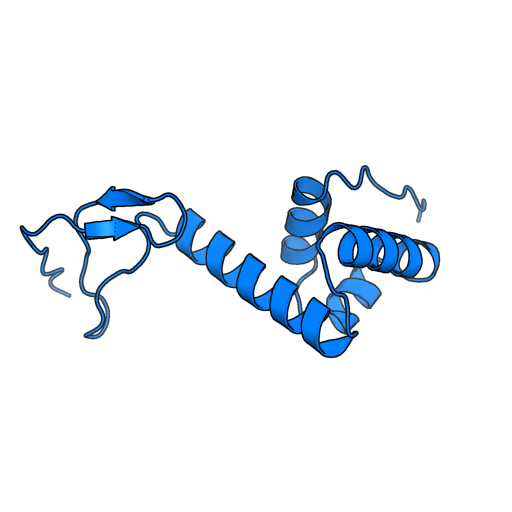LE A N 1
ATOM 778 C CA . ILE A 1 97 ? -6.846 -7.559 8.051 1.00 82.38 97 ILE A CA 1
ATOM 779 C C . ILE A 1 97 ? -8.205 -8.139 7.672 1.00 82.38 97 ILE A C 1
ATOM 781 O O . ILE A 1 97 ? -8.835 -7.724 6.697 1.00 82.38 97 ILE A O 1
ATOM 785 N N . ARG A 1 98 ? -8.646 -9.158 8.420 1.00 70.06 98 ARG A N 1
ATOM 786 C CA . ARG A 1 98 ? -10.010 -9.681 8.282 1.00 70.06 98 ARG A CA 1
ATOM 787 C C . ARG A 1 98 ? -10.980 -8.550 8.602 1.00 70.06 98 ARG A C 1
ATOM 789 O O . ARG A 1 98 ? -10.818 -7.899 9.629 1.00 70.06 98 ARG A O 1
ATOM 796 N N . ARG A 1 99 ? -11.926 -8.319 7.679 1.00 54.97 99 ARG A N 1
ATOM 797 C CA . ARG A 1 99 ? -13.012 -7.323 7.735 1.00 54.97 99 ARG A CA 1
ATOM 798 C C . ARG A 1 99 ? -13.265 -6.833 9.163 1.00 54.97 99 ARG A C 1
ATOM 800 O O . ARG A 1 99 ? -13.802 -7.579 9.976 1.00 54.97 99 ARG A O 1
ATOM 807 N N . VAL A 1 100 ? -12.948 -5.567 9.432 1.00 51.62 100 VAL A N 1
ATOM 808 C CA . VAL A 1 100 ? -13.585 -4.848 10.537 1.00 51.62 100 VAL A CA 1
ATOM 809 C C . VAL A 1 100 ? -15.035 -4.664 10.100 1.00 51.62 100 VAL A C 1
ATOM 811 O O . VAL A 1 100 ? -15.361 -3.767 9.325 1.00 51.62 100 VAL A O 1
ATOM 814 N N . THR A 1 101 ? -15.884 -5.616 10.478 1.00 43.41 101 THR A N 1
ATOM 815 C CA . THR A 1 101 ? -17.340 -5.540 10.365 1.00 43.41 101 THR A CA 1
ATOM 816 C C . THR A 1 101 ? -17.807 -4.334 11.166 1.00 43.41 101 THR A C 1
ATOM 818 O O . THR A 1 101 ? -18.048 -4.433 12.364 1.00 43.41 101 THR A O 1
ATOM 821 N N . ARG A 1 102 ? -17.936 -3.179 10.518 1.00 41.59 102 ARG A N 1
ATOM 822 C CA . ARG A 1 102 ? -18.980 -2.237 10.904 1.00 41.59 102 ARG A CA 1
ATOM 823 C C . ARG A 1 102 ? -20.115 -2.422 9.917 1.00 41.59 102 ARG A C 1
ATOM 825 O O . ARG A 1 102 ? -19.945 -2.170 8.728 1.00 41.59 102 ARG A O 1
ATOM 832 N N . TYR A 1 103 ? -21.191 -2.996 10.449 1.00 40.59 103 TYR A N 1
ATOM 833 C CA . TYR A 1 103 ? -22.519 -2.977 9.860 1.00 40.59 103 TYR A CA 1
ATOM 834 C C . TYR A 1 103 ? -22.846 -1.520 9.516 1.00 40.59 103 TYR A C 1
ATOM 836 O O . TYR A 1 103 ? -22.719 -0.648 10.378 1.00 40.59 103 TYR A O 1
ATOM 844 N N . GLU A 1 104 ? -23.151 -1.279 8.244 1.00 37.03 104 GLU A N 1
ATOM 845 C CA . GLU A 1 104 ? -23.999 -0.154 7.845 1.00 37.03 104 GLU A CA 1
ATOM 846 C C . GLU A 1 104 ? -25.440 -0.474 8.257 1.00 37.03 104 GLU A C 1
ATOM 848 O O . GLU A 1 104 ? -25.808 -1.673 8.177 1.00 37.03 104 GLU A O 1
#

pLDDT: mean 83.07, std 12.42, range [37.03, 92.62]

Organism: Sulfobacillus thermosulfidooxidans (strain DSM 9293 / VKM B-1269 / AT-1) (NCBI:txid929705)

Foldseek 3Di:
DDWDWDPDWDAAPQPRDTATWIQDPNDTDRHRDPVSVVVVVLVVLLVVLCVVVVPPDLVSSLVVLVVCVVVDPLCVSCVVSVHDSVSSVVSCVVSVPDDPDDDD

Sequence (104 aa):
MATVTSTDVTHCALCHRPFLPHRHHGRWQRYCSPTCAQRAQSWAKMNAVKAAYNLPDDTAFRQWLITQLNHRSLTAVAGLCGVQRQALYQWLDRLNIRRVTRYE

Secondary structure (DSSP, 8-state):
---PBPSS-EE-TTT--EE--BEETTEE--SSSHHHHHHHHHHHHHHHHHHHTT--SHHHHHHHHHHHHHHS-HHHHHHHTT--HHHHHHHHHHTT--------